Protein AF-A0A960QAD2-F1 (afdb_monomer_lite)

Foldseek 3Di:
DDDDDDDDDPDPPPPPDDDDCVVVLVVVVVQVVVCVPPPDDDDDDDDDPPPCPVVVVVVSVVCLVVDDVRDQDDDADVVDVLCVDPLSVVLRRLQSSCVVPVDADLLCLLVSLLVVCVVCVPDQPDCVVSCSNPPDPSNVVSSVVVRPDDSVVSVVCSVVRND

Secondary structure (DSSP, 8-state):
-------------------S-HHHHHHHHHHHHHHTTT----------TTSSHHHHHHHHHHHHHHSSSPPP-----TTSSGGGSHHHHHHHHHHHHHHHH----HHHHHHHHHHHHHH-TTS---TTTTGGG-S-HHHHHHHHHHHSS-HHHHHTTGGGT--

pLDDT: mean 75.35, std 16.92, range [38.38, 93.81]

Structure (mmCIF, N/CA/C/O backbone):
data_AF-A0A960QAD2-F1
#
_entry.id   AF-A0A960QAD2-F1
#
loop_
_atom_site.group_PDB
_atom_site.id
_atom_site.type_symbol
_atom_site.label_atom_id
_atom_site.label_alt_id
_atom_site.label_comp_id
_atom_site.label_asym_id
_atom_site.label_entity_id
_atom_site.label_seq_id
_atom_site.pdbx_PDB_ins_code
_atom_site.Cartn_x
_atom_site.Cartn_y
_atom_site.Cartn_z
_atom_site.occupancy
_atom_site.B_iso_or_equiv
_atom_site.auth_seq_id
_atom_site.auth_comp_id
_atom_site.auth_asym_id
_atom_site.auth_atom_id
_atom_site.pdbx_PDB_model_num
ATOM 1 N N . MET A 1 1 ? -42.327 42.194 37.721 1.00 40.06 1 MET A N 1
ATOM 2 C CA . MET A 1 1 ? -42.419 41.203 36.623 1.00 40.06 1 MET A CA 1
ATOM 3 C C . MET A 1 1 ? -41.045 41.063 35.967 1.00 40.06 1 MET A C 1
ATOM 5 O O . MET A 1 1 ? -40.676 41.971 35.228 1.00 40.06 1 MET A O 1
ATOM 9 N N . PRO A 1 2 ? -40.237 40.024 36.246 1.00 45.00 2 PRO A N 1
ATOM 10 C CA . PRO A 1 2 ? -38.967 39.842 35.550 1.00 45.00 2 PRO A CA 1
ATOM 11 C C . PRO A 1 2 ? -39.177 39.033 34.258 1.00 45.00 2 PRO A C 1
ATOM 13 O O . PRO A 1 2 ? -39.819 37.987 34.265 1.00 45.00 2 PRO A O 1
ATOM 16 N N . ARG A 1 3 ? -38.644 39.533 33.136 1.00 42.38 3 ARG A N 1
ATOM 17 C CA . ARG A 1 3 ? -38.613 38.832 31.841 1.00 42.38 3 ARG A CA 1
ATOM 18 C C . ARG A 1 3 ? -37.458 37.829 31.832 1.00 42.38 3 ARG A C 1
ATOM 20 O O . ARG A 1 3 ? -36.295 38.228 31.866 1.00 42.38 3 ARG A O 1
ATOM 27 N N . THR A 1 4 ? -37.773 36.544 31.731 1.00 46.56 4 THR A N 1
ATOM 28 C CA . THR A 1 4 ? -36.816 35.459 31.484 1.00 46.56 4 THR A CA 1
ATOM 29 C C . THR A 1 4 ? -36.252 35.579 30.067 1.00 46.56 4 THR A C 1
ATOM 31 O O . THR A 1 4 ? -36.959 35.402 29.076 1.00 46.56 4 THR A O 1
ATOM 34 N N . LYS A 1 5 ? -34.957 35.894 29.952 1.00 46.41 5 LYS A N 1
ATOM 35 C CA . LYS A 1 5 ? -34.212 35.797 28.690 1.00 46.41 5 LYS A CA 1
ATOM 36 C C . LYS A 1 5 ? -33.841 34.329 28.461 1.00 46.41 5 LYS A C 1
ATOM 38 O O . LYS A 1 5 ? -32.840 33.861 28.995 1.00 46.41 5 LYS A O 1
ATOM 43 N N . HIS A 1 6 ? -34.625 33.600 27.669 1.00 45.41 6 HIS A N 1
ATOM 44 C CA . HIS A 1 6 ? -34.173 32.317 27.132 1.00 45.41 6 HIS A CA 1
ATOM 45 C C . HIS A 1 6 ? -33.070 32.569 26.098 1.00 45.41 6 HIS A C 1
ATOM 47 O O . HIS A 1 6 ? -33.281 33.212 25.071 1.00 45.41 6 HIS A O 1
ATOM 53 N N . ARG A 1 7 ? -31.865 32.086 26.406 1.00 45.06 7 ARG A N 1
ATOM 54 C CA . ARG A 1 7 ? -30.686 32.138 25.542 1.00 45.06 7 ARG A CA 1
ATOM 55 C C . ARG A 1 7 ? -30.820 31.032 24.490 1.00 45.06 7 ARG A C 1
ATOM 57 O O . ARG A 1 7 ? -30.485 29.881 24.747 1.00 45.06 7 ARG A O 1
ATOM 64 N N . LEU A 1 8 ? -31.373 31.374 23.329 1.00 53.09 8 LEU A N 1
ATOM 65 C CA . LEU A 1 8 ? -31.398 30.496 22.160 1.00 53.09 8 LEU A CA 1
ATOM 66 C C . LEU A 1 8 ? -29.966 30.272 21.652 1.00 53.09 8 LEU A C 1
ATOM 68 O O . LEU A 1 8 ? -29.253 31.229 21.361 1.00 53.09 8 LEU A O 1
ATOM 72 N N . GLY A 1 9 ? -29.589 29.004 21.480 1.00 50.56 9 GLY A N 1
ATOM 73 C CA . GLY A 1 9 ? -28.652 28.617 20.427 1.00 50.56 9 GLY A CA 1
ATOM 74 C C . GLY A 1 9 ? -27.194 28.407 20.826 1.00 50.56 9 GLY A C 1
ATOM 75 O O . GLY A 1 9 ? -26.309 29.006 20.230 1.00 50.56 9 GLY A O 1
ATOM 76 N N . GLN A 1 10 ? -26.916 27.461 21.723 1.00 51.31 10 GLN A N 1
ATOM 77 C CA . GLN A 1 10 ? -25.787 26.565 21.465 1.00 51.31 10 GLN A CA 1
ATOM 78 C C . GLN A 1 10 ? -26.376 25.263 20.935 1.00 51.31 10 GLN A C 1
ATOM 80 O O . GLN A 1 10 ? -26.952 24.478 21.683 1.00 51.31 10 GLN A O 1
ATOM 85 N N . ARG A 1 11 ? -26.312 25.076 19.610 1.00 45.25 11 ARG A N 1
ATOM 86 C CA . ARG A 1 11 ? -26.546 23.753 19.027 1.00 45.25 11 ARG A CA 1
ATOM 87 C C . ARG A 1 11 ? -25.466 22.840 19.611 1.00 45.25 11 ARG A C 1
ATOM 89 O O . ARG A 1 11 ? -24.302 23.231 19.522 1.00 45.25 11 ARG A O 1
ATOM 96 N N . PRO A 1 12 ? -25.801 21.686 20.211 1.00 48.03 12 PRO A N 1
ATOM 97 C CA . PRO A 1 12 ? -24.777 20.725 20.576 1.00 48.03 12 PRO A CA 1
ATOM 98 C C . PRO A 1 12 ? -23.997 20.397 19.304 1.00 48.03 12 PRO A C 1
ATOM 100 O O . PRO A 1 12 ? -24.563 19.931 18.313 1.00 48.03 12 PRO A O 1
ATOM 103 N N . THR A 1 13 ? -22.711 20.733 19.298 1.00 43.88 13 THR A N 1
ATOM 104 C CA . THR A 1 13 ? -21.799 20.288 18.254 1.00 43.88 13 THR A CA 1
ATOM 105 C C . THR A 1 13 ? -21.753 18.780 18.400 1.00 43.88 13 THR A C 1
ATOM 107 O O . THR A 1 13 ? -21.228 18.283 19.392 1.00 43.88 13 THR A O 1
ATOM 110 N N . ALA A 1 14 ? -22.383 18.051 17.480 1.00 49.78 14 ALA A N 1
ATOM 111 C CA . ALA A 1 14 ? -22.305 16.602 17.477 1.00 49.78 14 ALA A CA 1
ATOM 112 C C . ALA A 1 14 ? -20.829 16.231 17.307 1.00 49.78 14 ALA A C 1
ATOM 114 O O . ALA A 1 14 ? -20.279 16.313 16.206 1.00 49.78 14 ALA A O 1
ATOM 115 N N . THR A 1 15 ? -20.165 15.878 18.406 1.00 54.19 15 THR A N 1
ATOM 116 C CA . THR A 1 15 ? -18.875 15.205 18.349 1.00 54.19 15 THR A CA 1
ATOM 117 C C . THR A 1 15 ? -19.126 13.965 17.509 1.00 54.19 15 THR A C 1
ATOM 119 O O . THR A 1 15 ? -20.033 13.192 17.814 1.00 54.19 15 THR A O 1
ATOM 122 N N . ARG A 1 16 ? -18.423 13.833 16.384 1.00 58.41 16 ARG A N 1
ATOM 123 C CA . ARG A 1 16 ? -18.643 12.761 15.408 1.00 58.41 16 ARG A CA 1
ATOM 124 C C . ARG A 1 16 ? -18.157 11.442 16.016 1.00 58.41 16 ARG A C 1
ATOM 126 O O . ARG A 1 16 ? -17.068 10.978 15.704 1.00 58.41 16 ARG A O 1
ATOM 133 N N . GLN A 1 17 ? -18.927 10.901 16.952 1.00 65.62 17 GLN A N 1
ATOM 134 C CA . GLN A 1 17 ? -18.630 9.663 17.649 1.00 65.62 17 GLN A CA 1
ATOM 135 C C . GLN A 1 17 ? -18.882 8.513 16.675 1.00 65.62 17 GLN A C 1
ATOM 137 O O . GLN A 1 17 ? -19.919 8.457 16.014 1.00 65.62 17 GLN A O 1
ATOM 142 N N . PHE A 1 18 ? -17.893 7.639 16.522 1.00 69.62 18 PHE A N 1
ATOM 143 C CA . PHE A 1 18 ? -18.036 6.428 15.728 1.00 69.62 18 PHE A CA 1
ATOM 144 C C . PHE A 1 18 ? -18.784 5.400 16.585 1.00 69.62 18 PHE A C 1
ATOM 146 O O . PHE A 1 18 ? -18.208 4.880 17.534 1.00 69.62 18 PHE A O 1
ATOM 153 N N . THR A 1 19 ? -20.069 5.182 16.306 1.00 71.19 19 THR A N 1
ATOM 154 C CA . THR A 1 19 ? -20.965 4.304 17.082 1.00 71.19 19 THR A CA 1
ATOM 155 C C . THR A 1 19 ? -21.525 3.174 16.209 1.00 71.19 19 THR A C 1
ATOM 157 O O . THR A 1 19 ? -21.591 3.318 14.984 1.00 71.19 19 THR A O 1
ATOM 160 N N . ASP A 1 20 ? -21.952 2.070 16.832 1.00 72.06 20 ASP A N 1
ATOM 161 C CA . ASP A 1 20 ? -22.687 0.938 16.229 1.00 72.06 20 ASP A CA 1
ATOM 162 C C . ASP A 1 20 ? -21.950 0.207 15.090 1.00 72.06 20 ASP A C 1
ATOM 164 O O . ASP A 1 20 ? -22.530 -0.181 14.065 1.00 72.06 20 ASP A O 1
ATOM 168 N N . ARG A 1 21 ? -20.631 0.043 15.223 1.00 80.50 21 ARG A N 1
ATOM 169 C CA . ARG A 1 21 ? -19.758 -0.562 14.195 1.00 80.50 21 ARG A CA 1
ATOM 170 C C . ARG A 1 21 ? -18.678 -1.484 14.762 1.00 80.50 21 ARG A C 1
ATOM 172 O O . ARG A 1 21 ? -17.772 -1.875 14.028 1.00 80.50 21 ARG A O 1
ATOM 179 N N . GLU A 1 22 ? -18.807 -1.872 16.022 1.00 84.94 22 GLU A N 1
ATOM 180 C CA . GLU A 1 22 ? -17.876 -2.694 16.798 1.00 84.94 22 GLU A CA 1
ATOM 181 C C . GLU A 1 22 ? -17.584 -4.020 16.086 1.00 84.94 22 GLU A C 1
ATOM 183 O O . GLU A 1 22 ? -16.425 -4.343 15.857 1.00 84.94 22 GLU A O 1
ATOM 188 N N . GLN A 1 23 ? -18.615 -4.692 15.563 1.00 89.06 23 GLN A N 1
ATOM 189 C CA . GLN A 1 23 ? -18.467 -5.939 14.797 1.00 89.06 23 GLN A CA 1
ATOM 190 C C . GLN A 1 23 ? -17.511 -5.835 13.590 1.00 89.06 23 GLN A C 1
ATOM 192 O O . GLN A 1 23 ? -16.828 -6.796 13.246 1.00 89.06 23 GLN A O 1
ATOM 197 N N . TYR A 1 24 ? -17.443 -4.676 12.919 1.00 91.69 24 TYR A N 1
ATOM 198 C CA . TYR A 1 24 ? -16.553 -4.488 11.765 1.00 91.69 24 TYR A CA 1
ATOM 199 C C . TYR A 1 24 ? -15.108 -4.251 12.204 1.00 91.69 24 TYR A C 1
ATOM 201 O O . TYR A 1 24 ? -14.178 -4.632 11.494 1.00 91.69 24 TYR A O 1
ATOM 209 N N . LEU A 1 25 ? -14.933 -3.616 13.364 1.00 89.62 25 LEU A N 1
ATOM 210 C CA . LEU A 1 25 ? -13.633 -3.411 13.990 1.00 89.62 25 LEU A CA 1
ATOM 211 C C . LEU A 1 25 ? -13.078 -4.751 14.484 1.00 89.62 25 LEU A C 1
ATOM 213 O O . LEU A 1 25 ? -11.964 -5.110 14.121 1.00 89.62 25 LEU A O 1
ATOM 217 N N . GLU A 1 26 ? -13.895 -5.534 15.188 1.00 90.75 26 GLU A N 1
ATOM 218 C CA . GLU A 1 26 ? -13.548 -6.883 15.649 1.00 90.75 26 GLU A CA 1
ATOM 219 C C . GLU A 1 26 ? -13.195 -7.811 14.481 1.00 90.75 26 GLU A C 1
ATOM 221 O O . GLU A 1 26 ? -12.180 -8.504 14.518 1.00 90.75 26 GLU A O 1
ATOM 226 N N . ALA A 1 27 ? -13.982 -7.788 13.397 1.00 92.44 27 ALA A N 1
ATOM 227 C CA . ALA A 1 27 ? -13.684 -8.571 12.199 1.00 92.44 27 ALA A CA 1
ATOM 228 C C . ALA A 1 27 ? -12.332 -8.188 11.574 1.00 92.44 27 ALA A C 1
ATOM 230 O O . ALA A 1 27 ? -11.592 -9.059 11.112 1.00 92.44 27 ALA A O 1
ATOM 231 N N . PHE A 1 28 ? -11.997 -6.894 11.566 1.00 92.06 28 PHE A N 1
ATOM 232 C CA . PHE A 1 28 ? -10.708 -6.413 11.081 1.00 92.06 28 PHE A CA 1
ATOM 233 C C . PHE A 1 28 ? -9.553 -6.862 11.983 1.00 92.06 28 PHE A C 1
ATOM 235 O O . PHE A 1 28 ? -8.569 -7.404 11.482 1.00 92.06 28 PHE A O 1
ATOM 242 N N . GLU A 1 29 ? -9.679 -6.684 13.297 1.00 88.50 29 GLU A N 1
ATOM 243 C CA . GLU A 1 29 ? -8.660 -7.074 14.278 1.00 88.50 29 GLU A CA 1
ATOM 244 C C . GLU A 1 29 ? -8.406 -8.585 14.248 1.00 88.50 29 GLU A C 1
ATOM 246 O O . GLU A 1 29 ? -7.257 -9.024 14.178 1.00 88.50 29 GLU A O 1
ATOM 251 N N . HIS A 1 30 ? -9.470 -9.387 14.189 1.00 89.19 30 HIS A N 1
ATOM 252 C CA . HIS A 1 30 ? -9.365 -10.836 14.062 1.00 89.19 30 HIS A CA 1
ATOM 253 C C . HIS A 1 30 ? -8.673 -11.248 12.756 1.00 89.19 30 HIS A C 1
ATOM 255 O O . HIS A 1 30 ? -7.795 -12.113 12.760 1.00 89.19 30 HIS A O 1
ATOM 261 N N . ALA A 1 31 ? -9.027 -10.618 11.631 1.00 88.81 31 ALA A N 1
ATOM 262 C CA . ALA A 1 31 ? -8.392 -10.897 10.347 1.00 88.81 31 ALA A CA 1
ATOM 263 C C . ALA A 1 31 ? -6.903 -10.520 10.342 1.00 88.81 31 ALA A C 1
ATOM 265 O O . ALA A 1 31 ? -6.095 -11.283 9.811 1.00 88.81 31 ALA A O 1
ATOM 266 N N . ALA A 1 32 ? -6.543 -9.383 10.945 1.00 84.81 32 ALA A N 1
ATOM 267 C CA . ALA A 1 32 ? -5.164 -8.925 11.058 1.00 84.81 32 ALA A CA 1
ATOM 268 C C . ALA A 1 32 ? -4.326 -9.860 11.943 1.00 84.81 32 ALA A C 1
ATOM 270 O O . ALA A 1 32 ? -3.243 -10.275 11.534 1.00 84.81 32 ALA A O 1
ATOM 271 N N . ALA A 1 33 ? -4.849 -10.260 13.106 1.00 82.88 33 ALA A N 1
ATOM 272 C CA . ALA A 1 33 ? -4.175 -11.195 14.003 1.00 82.88 33 ALA A CA 1
ATOM 273 C C . ALA A 1 33 ? -3.976 -12.573 13.350 1.00 82.88 33 ALA A C 1
ATOM 275 O O . ALA A 1 33 ? -2.889 -13.138 13.411 1.00 82.88 33 ALA A O 1
ATOM 276 N N . ALA A 1 34 ? -5.000 -13.091 12.665 1.00 81.12 34 ALA A N 1
ATOM 277 C CA . ALA A 1 34 ? -4.936 -14.389 11.997 1.00 81.12 34 ALA A CA 1
ATOM 278 C C . ALA A 1 34 ? -4.049 -14.403 10.737 1.00 81.12 34 ALA A C 1
ATOM 280 O O . ALA A 1 34 ? -3.678 -15.478 10.272 1.00 81.12 34 ALA A O 1
ATOM 281 N N . ALA A 1 35 ? -3.734 -13.244 10.148 1.00 75.75 35 ALA A N 1
ATOM 282 C CA . ALA A 1 35 ? -2.835 -13.154 8.9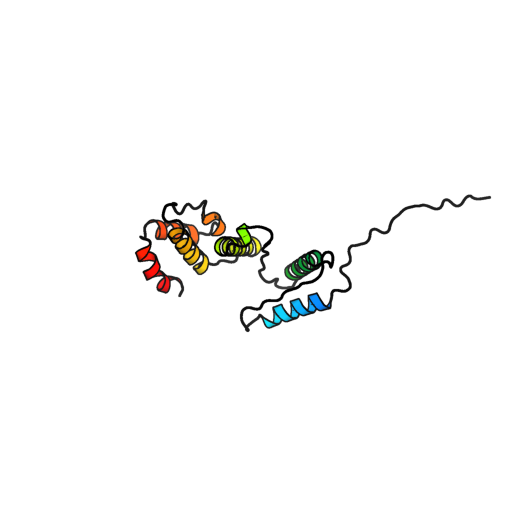96 1.00 75.75 35 ALA A CA 1
ATOM 283 C C . ALA A 1 35 ? -1.356 -13.343 9.382 1.00 75.75 35 ALA A C 1
ATOM 285 O O . ALA A 1 35 ? -0.545 -13.724 8.535 1.00 75.75 35 ALA A O 1
ATOM 286 N N . LEU A 1 36 ? -0.999 -13.130 10.653 1.00 71.44 36 LEU A N 1
ATOM 287 C CA . LEU A 1 36 ? 0.349 -13.377 11.161 1.00 71.44 36 LEU A CA 1
ATOM 288 C C . LEU A 1 36 ? 0.650 -14.885 11.109 1.00 71.44 36 LEU A C 1
ATOM 290 O O . LEU A 1 36 ? 0.180 -15.658 11.937 1.00 71.44 36 LEU A O 1
ATOM 294 N N . GLY A 1 37 ? 1.423 -15.310 10.107 1.00 69.31 37 GLY A N 1
ATOM 295 C CA . GLY A 1 37 ? 1.897 -16.693 9.956 1.00 69.31 37 GLY A CA 1
ATOM 296 C C . GLY A 1 37 ? 1.047 -17.613 9.069 1.00 69.31 37 GLY A C 1
ATOM 297 O O . GLY A 1 37 ? 1.473 -18.734 8.809 1.00 69.31 37 GLY A O 1
ATOM 298 N N . ALA A 1 38 ? -0.104 -17.160 8.555 1.00 77.62 38 ALA A N 1
ATOM 299 C CA . ALA A 1 38 ? -1.007 -17.979 7.725 1.00 77.62 38 ALA A CA 1
ATOM 300 C C . ALA A 1 38 ? -1.070 -17.561 6.239 1.00 77.62 38 ALA A C 1
ATOM 302 O O . ALA A 1 38 ? -1.848 -18.124 5.469 1.00 77.62 38 ALA A O 1
ATOM 303 N N . GLY A 1 39 ? -0.261 -16.578 5.832 1.00 79.88 39 GLY A N 1
ATOM 304 C CA . GLY A 1 39 ? -0.229 -16.052 4.465 1.00 79.88 39 GLY A CA 1
ATOM 305 C C . GLY A 1 39 ? -1.259 -14.942 4.190 1.00 79.88 39 GLY A C 1
ATOM 306 O O . GLY A 1 39 ? -1.924 -14.456 5.110 1.00 79.88 39 GLY A O 1
ATOM 307 N N . PRO A 1 40 ? -1.375 -14.489 2.926 1.00 84.44 40 PRO A N 1
ATOM 308 C CA . PRO A 1 40 ? -2.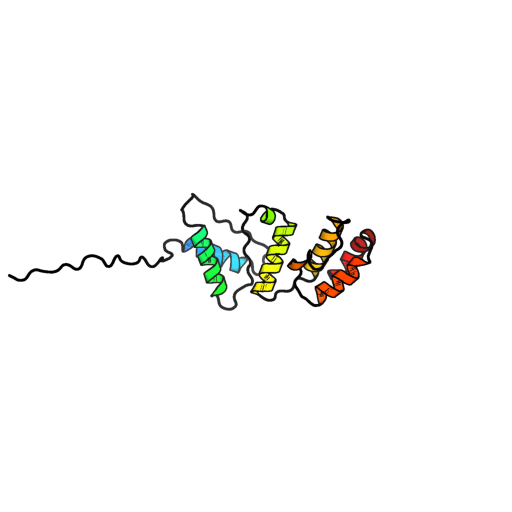223 -13.356 2.559 1.00 84.44 40 PRO A CA 1
ATOM 309 C C . PRO A 1 40 ? -3.712 -13.615 2.820 1.00 84.44 40 PRO A C 1
ATOM 311 O O . PRO A 1 40 ? -4.237 -14.683 2.509 1.00 84.44 40 PRO A O 1
ATOM 314 N N . ARG A 1 41 ? -4.418 -12.602 3.333 1.00 87.19 41 ARG A N 1
ATOM 315 C CA . ARG A 1 41 ? -5.865 -12.642 3.587 1.00 87.19 41 ARG A CA 1
ATOM 316 C C . ARG A 1 41 ? -6.566 -11.431 2.988 1.00 87.19 41 ARG A C 1
ATOM 318 O O . ARG A 1 41 ? -6.009 -10.338 2.949 1.00 87.19 41 ARG A O 1
ATOM 325 N N . VAL A 1 42 ? -7.811 -11.629 2.561 1.00 90.06 42 VAL A N 1
ATOM 326 C CA . VAL A 1 42 ? -8.662 -10.573 2.002 1.00 90.06 42 VAL A CA 1
ATOM 327 C C . VAL A 1 42 ? -9.904 -10.417 2.872 1.00 90.06 42 VAL A C 1
ATOM 329 O O . VAL A 1 42 ? -10.651 -11.372 3.066 1.00 90.06 42 VAL A O 1
ATOM 332 N N . LEU A 1 43 ? -10.130 -9.200 3.370 1.00 92.25 43 LEU A N 1
ATOM 333 C CA . LEU A 1 43 ? -11.347 -8.802 4.076 1.00 92.25 43 LEU A CA 1
ATOM 334 C C . LEU A 1 43 ? -12.051 -7.704 3.275 1.00 92.25 43 LEU A C 1
ATOM 336 O O . LEU A 1 43 ? -11.447 -6.678 2.960 1.00 92.25 43 LEU A O 1
ATOM 340 N N . ALA A 1 44 ? -13.328 -7.913 2.953 1.00 93.19 44 ALA A N 1
ATOM 341 C CA . ALA A 1 44 ? -14.116 -6.994 2.138 1.00 93.19 44 ALA A CA 1
ATOM 342 C C . ALA A 1 44 ? -15.333 -6.463 2.908 1.00 93.19 44 ALA A C 1
ATOM 344 O O . ALA A 1 44 ? -16.200 -7.229 3.323 1.00 93.19 44 ALA A O 1
ATOM 345 N N . PHE A 1 45 ? -15.434 -5.137 3.033 1.00 92.44 45 PHE A N 1
ATOM 346 C CA . PHE A 1 45 ? -16.617 -4.459 3.569 1.00 92.44 45 PHE A CA 1
ATOM 347 C C . PHE A 1 45 ? -17.472 -3.895 2.426 1.00 92.44 45 PHE A C 1
ATOM 349 O O . PHE A 1 45 ? -17.032 -3.012 1.687 1.00 92.44 45 PHE A O 1
ATOM 356 N N . TYR A 1 46 ? -18.715 -4.364 2.302 1.00 92.00 46 TYR A N 1
ATOM 357 C CA . TYR A 1 46 ? -19.672 -3.932 1.277 1.00 92.00 46 TYR A CA 1
ATOM 358 C C . TYR A 1 46 ? -21.005 -3.493 1.899 1.00 92.00 46 TYR A C 1
ATOM 360 O O . TYR A 1 46 ? -21.258 -3.694 3.082 1.00 92.00 46 TYR A O 1
ATOM 368 N N . GLY A 1 47 ? -21.847 -2.817 1.116 1.00 89.50 47 GLY A N 1
ATOM 369 C CA . GLY A 1 47 ? -23.158 -2.348 1.568 1.00 89.50 47 GLY A CA 1
ATOM 370 C C . GLY A 1 47 ? -23.650 -1.136 0.788 1.00 89.50 47 GLY A C 1
ATOM 371 O O . GLY A 1 47 ? -22.939 -0.610 -0.074 1.00 89.50 47 GLY A O 1
ATOM 372 N N . VAL A 1 48 ? -24.844 -0.657 1.124 1.00 91.75 48 VAL A N 1
ATOM 373 C CA . VAL A 1 48 ? -25.504 0.468 0.444 1.00 91.75 48 VAL A CA 1
ATOM 374 C C . VAL A 1 48 ? -24.722 1.789 0.548 1.00 91.75 48 VAL A C 1
ATOM 376 O O . VAL A 1 48 ? -23.826 1.961 1.386 1.00 91.75 48 VAL A O 1
ATOM 379 N N . GLY A 1 49 ? -25.015 2.730 -0.353 1.00 90.56 49 GLY A N 1
ATOM 380 C CA . GLY A 1 49 ? -24.471 4.091 -0.306 1.00 90.56 49 GLY A CA 1
ATOM 381 C C . GLY A 1 49 ? -24.843 4.797 1.002 1.00 90.56 49 GLY A C 1
ATOM 382 O O . GLY A 1 49 ? -25.889 4.530 1.579 1.00 90.56 49 GLY A O 1
ATOM 383 N N . GLY A 1 50 ? -23.963 5.658 1.516 1.00 86.62 50 GLY A N 1
ATOM 384 C CA . GLY A 1 50 ? -24.226 6.407 2.754 1.00 86.62 50 GLY A CA 1
ATOM 385 C C . GLY A 1 50 ? -24.087 5.617 4.064 1.00 86.62 50 GLY A C 1
ATOM 386 O O . GLY A 1 50 ? -24.050 6.233 5.120 1.00 86.62 50 GLY A O 1
ATOM 387 N N . ILE A 1 51 ? -23.886 4.291 4.029 1.00 87.50 51 ILE A N 1
ATOM 388 C CA . ILE A 1 51 ? -23.772 3.447 5.241 1.00 87.50 51 ILE A CA 1
ATOM 389 C C . ILE A 1 51 ? -22.508 3.704 6.091 1.00 87.50 51 ILE A C 1
ATOM 391 O O . ILE A 1 51 ? -22.324 3.094 7.138 1.00 87.50 51 ILE A O 1
ATOM 395 N N . GLY A 1 52 ? -21.608 4.585 5.6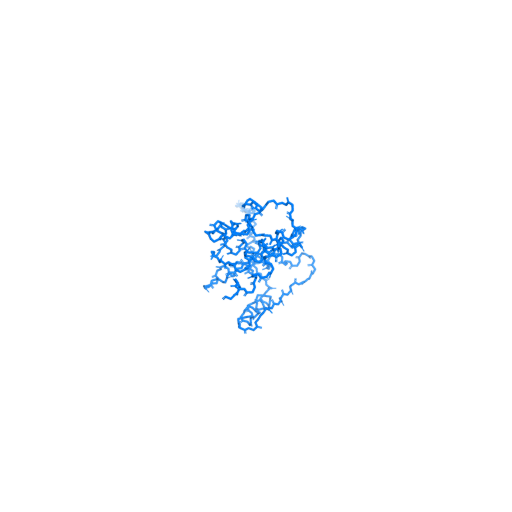38 1.00 89.31 52 GLY A N 1
ATOM 396 C CA . GLY A 1 52 ? -20.420 4.982 6.400 1.00 89.31 52 GLY A CA 1
ATOM 397 C C . GLY A 1 52 ? -19.138 4.189 6.121 1.00 89.31 52 GLY A C 1
ATOM 398 O O . GLY A 1 52 ? -18.201 4.299 6.902 1.00 89.31 52 GLY A O 1
ATOM 399 N N . LYS A 1 53 ? -19.030 3.448 5.005 1.00 91.94 53 LYS A N 1
ATOM 400 C CA . LYS A 1 53 ? -17.810 2.684 4.638 1.00 91.94 53 LYS A CA 1
ATOM 401 C C . LYS A 1 53 ? -16.527 3.529 4.645 1.00 91.94 53 LYS A C 1
ATOM 403 O O . LYS A 1 53 ? -15.503 3.089 5.150 1.00 91.94 53 LYS A O 1
ATOM 408 N N . THR A 1 54 ? -16.589 4.762 4.136 1.00 90.56 54 THR A N 1
ATOM 409 C CA . THR A 1 54 ? -15.446 5.692 4.166 1.00 90.56 54 THR A CA 1
ATOM 410 C C . THR A 1 54 ? -15.077 6.093 5.593 1.00 90.56 54 THR A C 1
ATOM 412 O O . THR A 1 54 ? -13.897 6.165 5.922 1.00 90.56 54 THR A O 1
ATOM 415 N N . SER A 1 55 ? -16.073 6.318 6.457 1.00 91.19 55 SER A N 1
ATOM 416 C CA . SER A 1 55 ? -15.832 6.596 7.877 1.00 91.19 55 SER A CA 1
ATOM 417 C C . SER A 1 55 ? -15.188 5.393 8.571 1.00 91.19 55 SER A C 1
ATOM 419 O O . SER A 1 55 ? -14.226 5.584 9.303 1.00 91.19 55 SER A O 1
ATOM 421 N N . LEU A 1 56 ? -15.658 4.170 8.288 1.00 92.62 56 LEU A N 1
ATOM 422 C CA . LEU A 1 56 ? -15.061 2.932 8.800 1.00 92.62 56 LEU A CA 1
ATOM 423 C C . LEU A 1 56 ? -13.601 2.784 8.350 1.00 92.62 56 LEU A C 1
ATOM 425 O O . LEU A 1 56 ? -12.737 2.557 9.185 1.00 92.62 56 LEU A O 1
ATOM 429 N N . LEU A 1 57 ? -13.295 2.975 7.062 1.00 92.88 57 LEU A N 1
ATOM 430 C CA . LEU A 1 57 ? -11.919 2.897 6.555 1.00 92.88 57 LEU A CA 1
ATOM 431 C C . LEU A 1 57 ? -10.981 3.889 7.260 1.00 92.88 57 LEU A C 1
ATOM 433 O O . LEU A 1 57 ? -9.849 3.542 7.595 1.00 92.88 57 LEU A O 1
ATOM 437 N N . ASN A 1 58 ? -11.442 5.121 7.479 1.00 92.06 58 ASN A N 1
ATOM 438 C CA . ASN A 1 58 ? -10.653 6.135 8.174 1.00 92.06 58 ASN A CA 1
ATOM 439 C C . ASN A 1 58 ? -10.420 5.764 9.643 1.00 92.06 58 ASN A C 1
ATOM 441 O O . ASN A 1 58 ? -9.309 5.939 10.137 1.00 92.06 58 ASN A O 1
ATOM 445 N N . GLU A 1 59 ? -11.432 5.216 10.314 1.00 92.38 59 GLU A N 1
ATOM 446 C CA . GLU A 1 59 ? -11.319 4.750 11.697 1.00 92.38 59 GLU A CA 1
ATOM 447 C C . GLU A 1 59 ? -10.352 3.564 11.824 1.00 92.38 59 GLU A C 1
ATOM 449 O O . GLU A 1 59 ? -9.479 3.577 12.688 1.00 92.38 59 GLU A O 1
ATOM 454 N N . LEU A 1 60 ? -10.425 2.584 10.916 1.00 92.62 60 LEU A N 1
ATOM 455 C CA . LEU A 1 60 ? -9.485 1.458 10.872 1.00 92.62 60 LEU A CA 1
ATOM 456 C C . LEU A 1 60 ? -8.039 1.935 10.689 1.00 92.62 60 LEU A C 1
ATOM 458 O O . LEU A 1 60 ? -7.148 1.519 11.4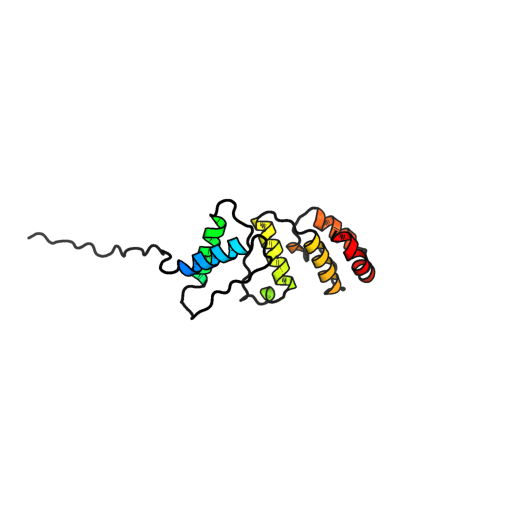24 1.00 92.62 60 LEU A O 1
ATOM 462 N N . ARG A 1 61 ? -7.801 2.865 9.754 1.00 91.75 61 ARG A N 1
ATOM 463 C CA . ARG A 1 61 ? -6.471 3.467 9.545 1.00 91.75 61 ARG A CA 1
ATOM 464 C C . ARG A 1 61 ? -5.976 4.220 10.773 1.00 91.75 61 ARG A C 1
ATOM 466 O O . ARG A 1 61 ? -4.796 4.141 11.094 1.00 91.75 61 ARG A O 1
ATOM 473 N N . ARG A 1 62 ? -6.860 4.958 11.446 1.00 91.69 62 ARG A N 1
ATOM 474 C CA . ARG A 1 62 ? -6.528 5.684 12.673 1.00 91.69 62 ARG A CA 1
ATOM 475 C C . ARG A 1 62 ? -6.075 4.711 13.764 1.00 91.69 62 ARG A C 1
ATOM 477 O O . ARG A 1 62 ? -4.986 4.877 14.298 1.00 91.69 62 ARG A O 1
ATOM 484 N N . ARG A 1 63 ? -6.845 3.646 14.007 1.00 90.06 63 ARG A N 1
ATOM 485 C CA . ARG A 1 63 ? -6.509 2.606 14.994 1.00 90.06 63 ARG A CA 1
ATOM 486 C C . ARG A 1 63 ? -5.210 1.873 14.673 1.00 90.06 63 ARG A C 1
ATOM 488 O O . ARG A 1 63 ? -4.410 1.667 15.573 1.00 90.06 63 ARG A O 1
ATOM 495 N N . LEU A 1 64 ? -4.962 1.549 13.401 1.00 89.88 64 LEU A N 1
ATOM 496 C CA . LEU A 1 64 ? -3.690 0.957 12.966 1.00 89.88 64 LEU A CA 1
ATOM 497 C C . LEU A 1 64 ? -2.485 1.858 13.249 1.00 89.88 64 LEU A C 1
ATOM 499 O O . LEU A 1 64 ? -1.411 1.356 13.547 1.00 89.88 64 LEU A O 1
ATOM 503 N N . LYS A 1 65 ? -2.632 3.181 13.121 1.00 90.00 65 LYS A N 1
ATOM 504 C CA . LYS A 1 65 ? -1.551 4.132 13.427 1.00 90.00 65 LYS A CA 1
ATOM 505 C C . LYS A 1 65 ? -1.325 4.295 14.926 1.00 90.00 65 LYS A C 1
ATOM 507 O O . LYS A 1 65 ? -0.196 4.520 15.342 1.00 90.00 65 LYS A O 1
ATOM 512 N N . GLU A 1 66 ? -2.392 4.213 15.712 1.00 90.38 66 GLU A N 1
ATOM 513 C CA . GLU A 1 66 ? -2.359 4.390 17.166 1.00 90.38 66 GLU A CA 1
ATOM 514 C C . GLU A 1 66 ? -2.031 3.096 17.931 1.00 90.38 66 GLU A C 1
ATOM 516 O O . GLU A 1 66 ? -1.758 3.152 19.129 1.00 90.38 66 GLU A O 1
ATOM 521 N N . SER A 1 67 ? -2.045 1.931 17.274 1.00 87.88 67 SER A N 1
ATOM 522 C CA . SER A 1 67 ? -1.734 0.656 17.923 1.00 87.88 67 SER A CA 1
ATOM 523 C C . SER A 1 67 ? -0.261 0.579 18.355 1.00 87.88 67 SER A C 1
ATOM 525 O O . SER A 1 67 ? 0.606 1.019 17.595 1.00 87.88 67 SER A O 1
ATOM 527 N N . PRO A 1 68 ? 0.058 -0.027 19.515 1.00 86.12 68 PRO A N 1
ATOM 528 C CA . PRO A 1 68 ? 1.439 -0.285 19.918 1.00 86.12 68 PRO A CA 1
ATOM 529 C C . PRO A 1 68 ? 2.173 -1.131 18.871 1.00 86.12 68 PRO A C 1
ATOM 531 O O . PRO A 1 68 ? 1.710 -2.214 18.525 1.00 86.12 68 PRO A O 1
ATOM 534 N N . GLY A 1 69 ? 3.309 -0.640 18.366 1.00 85.62 69 GLY A N 1
ATOM 535 C CA . GLY A 1 69 ? 4.017 -1.283 17.252 1.00 85.62 69 GLY A CA 1
ATOM 536 C C . GLY A 1 69 ? 3.175 -1.298 15.968 1.00 85.62 69 GLY A C 1
ATOM 537 O O . GLY A 1 69 ? 2.841 -2.379 15.483 1.00 85.62 69 GLY A O 1
ATOM 538 N N . PRO A 1 70 ? 2.792 -0.121 15.434 1.00 86.44 70 PRO A N 1
ATOM 539 C CA . PRO A 1 70 ? 1.838 -0.032 14.339 1.00 86.44 70 PRO A CA 1
ATOM 540 C C . PRO A 1 70 ? 2.386 -0.736 13.092 1.00 86.44 70 PRO A C 1
ATOM 542 O O . PRO A 1 70 ? 3.491 -0.408 12.645 1.00 86.44 70 PRO A O 1
ATOM 545 N N . PRO A 1 71 ? 1.642 -1.687 12.501 1.00 88.19 71 PRO A N 1
ATOM 546 C CA . PRO A 1 71 ? 2.108 -2.369 11.308 1.00 88.19 71 PRO A CA 1
ATOM 547 C C . PRO A 1 71 ? 2.181 -1.389 10.134 1.00 88.19 71 PRO A C 1
ATOM 549 O O . PRO A 1 71 ? 1.351 -0.476 9.992 1.00 88.19 71 PRO A O 1
ATOM 552 N N . ALA A 1 72 ? 3.160 -1.616 9.258 1.00 90.81 72 ALA A N 1
ATOM 553 C CA . ALA A 1 72 ? 3.262 -0.889 8.004 1.00 90.81 72 ALA A CA 1
ATOM 554 C C . ALA A 1 72 ? 1.989 -1.113 7.177 1.00 90.81 72 ALA A C 1
ATOM 556 O O . ALA A 1 72 ? 1.564 -2.248 6.953 1.00 90.81 72 ALA A O 1
ATOM 557 N N . HIS A 1 73 ? 1.357 -0.027 6.735 1.00 92.62 73 HIS A N 1
ATOM 558 C CA . HIS A 1 73 ? 0.151 -0.099 5.920 1.00 92.62 73 HIS A CA 1
ATOM 559 C C . HIS A 1 73 ? 0.131 0.990 4.854 1.00 92.62 73 HIS A C 1
ATOM 561 O O . HIS A 1 73 ? 0.598 2.107 5.058 1.00 92.62 73 HIS A O 1
ATOM 567 N N . ALA A 1 74 ? -0.487 0.674 3.722 1.00 93.81 74 ALA A N 1
ATOM 568 C CA . ALA A 1 74 ? -0.702 1.612 2.634 1.00 93.81 74 ALA A CA 1
ATOM 569 C C . ALA A 1 74 ? -2.153 1.557 2.157 1.00 93.81 74 ALA A C 1
ATOM 571 O O . ALA A 1 74 ? -2.869 0.571 2.335 1.00 93.81 74 ALA A O 1
ATOM 572 N N . GLY A 1 75 ? -2.605 2.664 1.576 1.00 92.94 75 GLY A N 1
ATOM 573 C CA . GLY A 1 75 ? -3.937 2.795 1.011 1.00 92.94 75 GLY A CA 1
ATOM 574 C C . GLY A 1 75 ? -3.871 2.992 -0.492 1.00 92.94 75 GLY A C 1
ATOM 575 O O . GLY A 1 75 ? -3.074 3.792 -0.970 1.00 92.94 75 GLY A O 1
ATOM 576 N N . LEU A 1 76 ? -4.765 2.326 -1.216 1.00 93.62 76 LEU A N 1
ATOM 577 C CA . LEU A 1 76 ? -4.939 2.507 -2.651 1.00 93.62 76 LEU A CA 1
ATOM 578 C C . LEU A 1 76 ? -6.392 2.894 -2.942 1.00 93.62 76 LEU A C 1
ATOM 580 O O . LEU A 1 76 ? -7.317 2.272 -2.420 1.00 93.62 76 LEU A O 1
ATOM 584 N N . ASP A 1 77 ? -6.599 3.937 -3.744 1.00 93.25 77 ASP A N 1
ATOM 585 C CA . ASP A 1 77 ? -7.936 4.394 -4.126 1.00 93.25 77 ASP A CA 1
ATOM 586 C C . ASP A 1 77 ? -8.265 3.947 -5.547 1.00 93.25 77 ASP A C 1
ATOM 588 O O . ASP A 1 77 ? -7.833 4.562 -6.517 1.00 93.25 77 ASP A O 1
ATOM 592 N N . LEU A 1 78 ? -9.064 2.893 -5.676 1.00 93.25 78 LEU A N 1
ATOM 593 C CA . LEU A 1 78 ? -9.423 2.313 -6.973 1.00 93.25 78 LEU A CA 1
ATOM 594 C C . LEU A 1 78 ? -10.395 3.180 -7.797 1.00 93.25 78 LEU A C 1
ATOM 596 O O . LEU A 1 78 ? -10.784 2.795 -8.903 1.00 93.25 78 LEU A O 1
ATOM 600 N N . ARG A 1 79 ? -10.830 4.342 -7.293 1.00 91.81 79 ARG A N 1
ATOM 601 C CA . ARG A 1 79 ? -11.562 5.328 -8.109 1.00 91.81 79 ARG A CA 1
ATOM 602 C C . ARG A 1 79 ? -10.653 5.968 -9.154 1.00 91.81 79 ARG A C 1
ATOM 604 O O . ARG A 1 79 ? -11.133 6.279 -10.239 1.00 91.81 79 ARG A O 1
ATOM 611 N N . ASP A 1 80 ? -9.370 6.099 -8.832 1.00 90.75 80 ASP A N 1
ATOM 612 C CA . ASP A 1 80 ? -8.317 6.498 -9.759 1.00 90.75 80 ASP A CA 1
ATOM 613 C C . ASP A 1 80 ? -8.055 5.365 -10.766 1.00 90.75 80 ASP A C 1
ATOM 615 O O . ASP A 1 80 ? -7.880 4.207 -10.377 1.00 90.75 80 ASP A O 1
ATOM 619 N N . GLY A 1 81 ? -8.072 5.692 -12.060 1.00 90.44 81 GLY A N 1
ATOM 620 C CA . GLY A 1 81 ? -7.872 4.724 -13.140 1.00 90.44 81 GLY A CA 1
ATOM 621 C C . GLY A 1 81 ? -6.482 4.092 -13.108 1.00 90.44 81 GLY A C 1
ATOM 622 O O . GLY A 1 81 ? -6.367 2.882 -13.294 1.00 90.44 81 GLY A O 1
ATOM 623 N N . GLU A 1 82 ? -5.457 4.869 -12.755 1.00 86.19 82 GLU A N 1
ATOM 624 C CA . GLU A 1 82 ? -4.076 4.386 -12.667 1.00 86.19 82 GLU A CA 1
ATOM 625 C C . GLU A 1 82 ? -3.923 3.325 -11.575 1.00 86.19 82 GLU A C 1
ATOM 627 O O . GLU A 1 82 ? -3.211 2.342 -11.741 1.00 86.19 82 GLU A O 1
ATOM 632 N N . ASN A 1 83 ? -4.680 3.444 -10.482 1.00 89.06 83 ASN A N 1
ATOM 633 C CA . ASN A 1 83 ? -4.668 2.458 -9.397 1.00 89.06 83 ASN A CA 1
ATOM 634 C C . ASN A 1 83 ? -5.290 1.114 -9.764 1.00 89.06 83 ASN A C 1
ATOM 636 O O . ASN A 1 83 ? -5.213 0.175 -8.973 1.00 89.06 83 ASN A O 1
ATOM 640 N N . ARG A 1 84 ? -5.928 1.008 -10.930 1.00 92.44 84 ARG A N 1
ATOM 641 C CA . ARG A 1 84 ? -6.448 -0.262 -11.443 1.00 92.44 84 ARG A CA 1
ATOM 642 C C . ARG A 1 84 ? -5.415 -1.004 -12.282 1.00 92.44 84 ARG A C 1
ATOM 644 O O . ARG A 1 84 ? -5.591 -2.194 -12.522 1.00 92.44 84 ARG A O 1
ATOM 651 N N . LEU A 1 85 ? -4.350 -0.326 -12.712 1.00 89.75 85 LEU A N 1
ATOM 652 C CA . LEU A 1 85 ? -3.241 -0.942 -13.426 1.00 89.75 85 LEU A CA 1
ATOM 653 C C . LEU A 1 85 ? -2.301 -1.600 -12.405 1.00 89.75 85 LEU A C 1
ATOM 655 O O . LEU A 1 85 ? -1.790 -0.901 -11.529 1.00 89.75 85 LEU A O 1
ATOM 659 N N . PRO A 1 86 ? -2.034 -2.919 -12.492 1.00 90.69 86 PRO A N 1
ATOM 660 C CA . PRO A 1 86 ? -1.252 -3.624 -11.475 1.00 90.69 86 PRO A CA 1
ATOM 661 C C . PRO A 1 86 ? 0.130 -3.016 -11.219 1.00 90.69 86 PRO A C 1
ATOM 663 O O . PRO A 1 86 ? 0.526 -2.869 -10.066 1.00 90.69 86 PRO A O 1
ATOM 666 N N . ALA A 1 87 ? 0.843 -2.613 -12.275 1.00 87.38 87 ALA A N 1
ATOM 667 C CA . ALA A 1 87 ? 2.164 -2.004 -12.149 1.00 87.38 87 ALA A CA 1
ATOM 668 C C . ALA A 1 87 ? 2.106 -0.672 -11.384 1.00 87.38 87 ALA A C 1
ATOM 670 O O . ALA A 1 87 ? 2.798 -0.500 -10.382 1.00 87.38 87 ALA A O 1
ATOM 671 N N . SER A 1 88 ? 1.223 0.237 -11.799 1.00 86.50 88 SER A N 1
ATOM 672 C CA . SER A 1 88 ? 1.025 1.530 -11.137 1.00 86.50 88 SER A CA 1
ATOM 673 C C . SER A 1 88 ? 0.555 1.361 -9.685 1.00 86.50 88 SER A C 1
ATOM 675 O O . SER A 1 88 ? 1.063 2.025 -8.782 1.00 86.50 88 SER A O 1
ATOM 677 N N . ALA A 1 89 ? -0.369 0.429 -9.432 1.00 91.25 89 ALA A N 1
ATOM 678 C CA . ALA A 1 89 ? -0.865 0.108 -8.096 1.00 91.25 89 ALA A CA 1
ATOM 679 C C . ALA A 1 89 ? 0.251 -0.378 -7.158 1.00 91.25 89 ALA A C 1
ATOM 681 O O . ALA A 1 89 ? 0.399 0.141 -6.051 1.00 91.25 89 ALA A O 1
ATOM 682 N N . LEU A 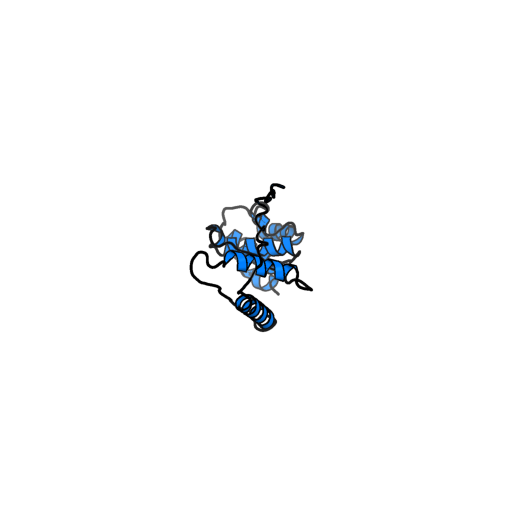1 90 ? 1.054 -1.348 -7.605 1.00 91.88 90 LEU A N 1
ATOM 683 C CA . LEU A 1 90 ? 2.161 -1.905 -6.828 1.00 91.88 90 LEU A CA 1
ATOM 684 C C . LEU A 1 90 ? 3.252 -0.862 -6.564 1.00 91.88 90 LEU A C 1
ATOM 686 O O . LEU A 1 90 ? 3.705 -0.740 -5.428 1.00 91.88 90 LEU A O 1
ATOM 690 N N . ALA A 1 91 ? 3.624 -0.069 -7.573 1.00 87.31 91 ALA A N 1
ATOM 691 C CA . ALA A 1 91 ? 4.590 1.019 -7.420 1.00 87.31 91 ALA A CA 1
ATOM 692 C C . ALA A 1 91 ? 4.132 2.050 -6.375 1.00 87.31 91 ALA A C 1
ATOM 694 O O . ALA A 1 91 ? 4.914 2.466 -5.519 1.00 87.31 91 ALA A O 1
ATOM 695 N N . ARG A 1 92 ? 2.843 2.419 -6.385 1.00 89.69 92 ARG A N 1
ATOM 696 C CA . ARG A 1 92 ? 2.265 3.334 -5.388 1.00 89.69 92 ARG A CA 1
ATOM 697 C C . ARG A 1 92 ? 2.228 2.739 -3.988 1.00 89.69 92 ARG A C 1
ATOM 699 O O . ARG A 1 92 ? 2.528 3.450 -3.033 1.00 89.69 92 ARG A O 1
ATOM 706 N N . LEU A 1 93 ? 1.866 1.463 -3.852 1.00 92.94 93 LEU A N 1
ATOM 707 C CA . LEU A 1 93 ? 1.883 0.775 -2.559 1.00 92.94 93 LEU A CA 1
ATOM 708 C C . LEU A 1 93 ? 3.303 0.714 -1.992 1.00 92.94 93 LEU A C 1
ATOM 710 O O . LEU A 1 93 ? 3.500 1.073 -0.834 1.00 92.94 93 LEU A O 1
ATOM 714 N N . ARG A 1 94 ? 4.289 0.339 -2.815 1.00 91.75 94 ARG A N 1
ATOM 715 C CA . ARG A 1 94 ? 5.707 0.334 -2.439 1.00 91.75 94 ARG A CA 1
ATOM 716 C C . ARG A 1 94 ? 6.161 1.712 -1.965 1.00 91.75 94 ARG A C 1
ATOM 718 O O . ARG A 1 94 ? 6.719 1.813 -0.877 1.00 91.75 94 ARG A O 1
ATOM 725 N N . GLY A 1 95 ? 5.902 2.764 -2.748 1.00 86.94 95 GLY A N 1
ATOM 726 C CA . GLY A 1 95 ? 6.261 4.140 -2.388 1.00 86.94 95 GLY A CA 1
ATOM 727 C C . GLY A 1 95 ? 5.621 4.585 -1.072 1.00 86.94 95 GLY A C 1
ATOM 728 O O . GLY A 1 95 ? 6.316 5.033 -0.172 1.00 86.94 95 GLY A O 1
ATOM 729 N N . ALA A 1 96 ? 4.318 4.350 -0.900 1.00 91.00 96 ALA A N 1
ATOM 730 C CA . ALA A 1 96 ? 3.609 4.705 0.330 1.00 91.00 96 ALA A CA 1
ATOM 731 C C . ALA A 1 96 ? 4.140 3.970 1.576 1.00 91.00 96 ALA A C 1
ATOM 733 O O . ALA A 1 96 ? 4.170 4.547 2.662 1.00 91.00 96 ALA A O 1
ATOM 734 N N . LEU A 1 97 ? 4.552 2.705 1.434 1.00 92.50 97 LEU A N 1
ATOM 735 C CA . LEU A 1 97 ? 5.171 1.940 2.521 1.00 92.50 97 LEU A CA 1
ATOM 736 C C . LEU A 1 97 ? 6.579 2.455 2.842 1.00 92.50 97 LEU A C 1
ATOM 738 O O . LEU A 1 97 ? 6.933 2.562 4.014 1.00 92.50 97 LEU A O 1
ATOM 742 N N . HIS A 1 98 ? 7.360 2.818 1.825 1.00 88.56 98 HIS A N 1
ATOM 743 C CA . HIS A 1 98 ? 8.670 3.434 2.014 1.00 88.56 98 HIS A CA 1
ATOM 744 C C . HIS A 1 98 ? 8.561 4.794 2.717 1.00 88.56 98 HIS A C 1
ATOM 746 O O . HIS A 1 98 ? 9.150 4.980 3.776 1.00 88.56 98 HIS A O 1
ATOM 752 N N . ASP A 1 99 ? 7.747 5.709 2.193 1.00 87.88 99 ASP A N 1
ATOM 753 C CA . ASP A 1 99 ? 7.598 7.063 2.737 1.00 87.88 99 ASP A CA 1
ATOM 754 C C . ASP A 1 99 ? 7.001 7.055 4.153 1.00 87.88 99 ASP A C 1
ATOM 756 O O . ASP A 1 99 ? 7.341 7.889 4.990 1.00 87.88 99 ASP A O 1
ATOM 760 N N . GLY A 1 100 ? 6.093 6.112 4.432 1.00 89.56 100 GLY A N 1
ATOM 761 C CA . GLY A 1 100 ? 5.429 6.002 5.729 1.00 89.56 100 GLY A CA 1
ATOM 762 C C . GLY A 1 100 ? 6.244 5.283 6.807 1.00 89.56 100 GLY A C 1
ATOM 763 O O . GLY A 1 100 ? 6.071 5.589 7.985 1.00 89.56 100 GLY A O 1
ATOM 764 N N . TYR A 1 101 ? 7.091 4.320 6.425 1.00 90.69 101 TYR A N 1
ATOM 765 C CA . TYR A 1 101 ? 7.692 3.359 7.365 1.00 90.69 101 TYR A CA 1
ATOM 766 C C . TYR A 1 101 ? 9.175 3.057 7.112 1.00 90.69 101 TYR A C 1
ATOM 768 O O . TYR A 1 101 ? 9.749 2.225 7.810 1.00 90.69 101 TYR A O 1
ATOM 776 N N . GLY A 1 102 ? 9.801 3.670 6.107 1.00 88.62 102 GLY A N 1
ATOM 777 C CA . GLY A 1 102 ? 11.186 3.391 5.720 1.00 88.62 102 GLY A CA 1
ATOM 778 C C . GLY A 1 102 ? 11.408 1.969 5.197 1.00 88.62 102 GLY A C 1
ATOM 779 O O . GLY A 1 102 ? 12.539 1.490 5.183 1.00 88.62 102 GLY A O 1
ATOM 780 N N . THR A 1 103 ? 10.346 1.259 4.796 1.00 88.12 103 THR A N 1
ATOM 781 C CA . THR A 1 103 ? 10.467 -0.122 4.312 1.00 88.12 103 THR A CA 1
ATOM 782 C C . THR A 1 103 ? 11.237 -0.161 2.990 1.00 88.12 103 THR A C 1
ATOM 784 O O . THR A 1 103 ? 11.010 0.666 2.103 1.00 88.12 103 THR A O 1
ATOM 787 N N . SER A 1 104 ? 12.151 -1.122 2.852 1.00 84.94 104 SER A N 1
ATOM 788 C CA . SER A 1 104 ? 12.889 -1.382 1.616 1.00 84.94 104 SER A CA 1
ATOM 789 C C . SER A 1 104 ? 12.337 -2.621 0.916 1.00 84.94 104 SER A C 1
ATOM 791 O O . SER A 1 104 ? 11.937 -3.591 1.560 1.00 84.94 104 SER A O 1
ATOM 793 N N . PHE A 1 105 ? 12.321 -2.599 -0.419 1.00 85.25 105 PHE A N 1
ATOM 794 C CA . PHE A 1 105 ? 11.876 -3.737 -1.225 1.00 85.25 105 PHE A CA 1
ATOM 795 C C . PHE A 1 105 ? 12.852 -4.036 -2.376 1.00 85.25 105 PHE A C 1
ATOM 797 O O . PHE A 1 105 ? 12.446 -3.978 -3.535 1.00 85.25 105 PHE A O 1
ATOM 804 N N . PRO A 1 106 ? 14.128 -4.384 -2.108 1.00 80.56 106 PRO A N 1
ATOM 805 C CA . PRO A 1 106 ? 15.144 -4.490 -3.161 1.00 80.56 106 PRO A CA 1
ATOM 806 C C . PRO A 1 106 ? 14.763 -5.462 -4.286 1.00 80.56 106 PRO A C 1
ATOM 808 O O . PRO A 1 106 ? 14.860 -5.118 -5.460 1.00 80.56 106 PRO A O 1
ATOM 811 N N . SER A 1 107 ? 14.246 -6.650 -3.955 1.00 82.38 107 SER A N 1
ATOM 812 C CA . SER A 1 107 ? 13.835 -7.638 -4.963 1.00 82.38 107 SER A CA 1
ATOM 813 C C . SER A 1 107 ? 12.664 -7.148 -5.820 1.00 82.38 107 SER A C 1
ATOM 815 O O . SER A 1 107 ? 12.633 -7.396 -7.025 1.00 82.38 107 SER A O 1
ATOM 817 N N . PHE A 1 108 ? 11.716 -6.421 -5.219 1.00 87.31 108 PHE A N 1
ATOM 818 C CA . PHE A 1 108 ? 10.626 -5.781 -5.958 1.00 87.31 108 PHE A CA 1
ATOM 819 C C . PHE A 1 108 ? 11.165 -4.678 -6.864 1.00 87.31 108 PHE A C 1
ATOM 821 O O . PHE A 1 108 ? 10.795 -4.627 -8.029 1.00 87.31 108 PHE A O 1
ATOM 828 N N . ASP A 1 109 ? 12.054 -3.831 -6.350 1.00 81.81 109 ASP A N 1
ATOM 829 C CA . ASP A 1 109 ? 12.638 -2.705 -7.076 1.00 81.81 109 ASP A CA 1
ATOM 830 C C . ASP A 1 109 ? 13.377 -3.187 -8.335 1.00 81.81 109 ASP A C 1
ATOM 832 O O . ASP A 1 109 ? 13.197 -2.639 -9.424 1.00 81.81 109 ASP A O 1
ATOM 836 N N . ILE A 1 110 ? 14.121 -4.290 -8.207 1.00 78.81 110 ILE A N 1
ATOM 837 C CA . ILE A 1 110 ? 14.779 -4.989 -9.315 1.00 78.81 110 ILE A CA 1
ATOM 838 C C . ILE A 1 110 ? 13.757 -5.526 -10.301 1.00 78.81 110 ILE A C 1
ATOM 840 O O . ILE A 1 110 ? 13.785 -5.141 -11.470 1.00 78.81 110 ILE A O 1
ATOM 844 N N . ALA A 1 111 ? 12.836 -6.377 -9.845 1.00 83.38 111 ALA A N 1
ATOM 845 C CA . ALA A 1 111 ? 11.829 -6.981 -10.711 1.00 83.38 111 ALA A CA 1
ATOM 846 C C . ALA A 1 111 ? 11.007 -5.921 -11.461 1.00 83.38 111 ALA A C 1
ATOM 848 O O . ALA A 1 111 ? 10.744 -6.068 -12.655 1.00 83.38 111 ALA A O 1
ATOM 849 N N . PHE A 1 112 ? 10.655 -4.826 -10.786 1.00 84.19 112 PHE A N 1
ATOM 850 C CA . PHE A 1 112 ? 9.895 -3.731 -11.364 1.00 84.19 112 PHE A CA 1
ATOM 851 C C . PHE A 1 112 ? 10.713 -2.945 -12.393 1.00 84.19 112 PHE A C 1
ATOM 853 O O . PHE A 1 112 ? 10.190 -2.626 -13.459 1.00 84.19 112 PHE A O 1
ATOM 860 N N . ALA A 1 113 ? 11.995 -2.675 -12.133 1.00 78.94 113 ALA A N 1
ATOM 861 C CA . ALA A 1 113 ? 12.878 -2.037 -13.110 1.00 78.94 113 ALA A CA 1
ATOM 862 C C . ALA A 1 113 ? 13.039 -2.895 -14.380 1.00 78.94 113 ALA A C 1
ATOM 864 O O . ALA A 1 113 ? 12.955 -2.372 -15.496 1.00 78.94 113 ALA A O 1
ATOM 865 N N . VAL A 1 114 ? 13.197 -4.218 -14.228 1.00 81.25 114 VAL A N 1
ATOM 866 C CA . VAL A 1 114 ? 13.241 -5.159 -15.363 1.00 81.25 114 VAL A CA 1
ATOM 867 C C . VAL A 1 114 ? 11.926 -5.132 -16.141 1.00 81.25 114 VAL A C 1
ATOM 869 O O . VAL A 1 114 ? 11.934 -4.981 -17.364 1.00 81.25 114 VAL A O 1
ATOM 872 N N . TYR A 1 115 ? 10.799 -5.246 -15.432 1.00 84.19 115 TYR A N 1
ATOM 873 C CA . TYR A 1 115 ? 9.459 -5.170 -16.013 1.00 84.19 115 TYR A CA 1
ATOM 874 C C . TYR A 1 115 ? 9.264 -3.872 -16.803 1.00 84.19 115 TYR A C 1
ATOM 876 O O . TYR A 1 115 ? 8.798 -3.908 -17.940 1.00 84.19 115 TYR A O 1
ATOM 884 N N . TRP A 1 116 ? 9.669 -2.732 -16.241 1.00 80.62 116 TRP A N 1
ATOM 885 C CA . TRP A 1 116 ? 9.508 -1.432 -16.882 1.00 80.62 116 TRP A CA 1
ATOM 886 C C . TRP A 1 116 ? 10.305 -1.329 -18.184 1.00 80.62 116 TRP A C 1
ATOM 888 O O . TRP A 1 116 ? 9.761 -0.877 -19.190 1.00 80.62 116 TRP A O 1
ATOM 898 N N . LYS A 1 117 ? 11.557 -1.812 -18.195 1.00 77.69 117 LYS A N 1
ATOM 899 C CA . LYS A 1 117 ? 12.403 -1.860 -19.402 1.00 77.69 117 LYS A CA 1
ATOM 900 C C . LYS A 1 117 ? 11.804 -2.756 -20.486 1.00 77.69 117 LYS A C 1
ATOM 902 O O . LYS A 1 117 ? 11.864 -2.422 -21.663 1.00 77.69 117 LYS A O 1
ATOM 907 N N . LEU A 1 118 ? 11.236 -3.895 -20.090 1.00 82.62 118 LEU A N 1
ATOM 908 C CA . LEU A 1 118 ? 10.568 -4.832 -20.997 1.00 82.62 118 LEU A CA 1
ATOM 909 C C . LEU A 1 118 ? 9.294 -4.238 -21.605 1.00 82.62 118 LEU A C 1
ATOM 911 O O . LEU A 1 118 ? 9.051 -4.406 -22.797 1.00 82.62 118 LEU A O 1
ATOM 915 N N . ALA A 1 119 ? 8.490 -3.554 -20.790 1.00 83.19 119 ALA A N 1
ATOM 916 C CA . ALA A 1 119 ? 7.240 -2.936 -21.219 1.00 83.19 119 ALA A CA 1
ATOM 917 C C . ALA A 1 119 ? 7.466 -1.670 -22.064 1.00 83.19 119 ALA A C 1
ATOM 919 O O . ALA A 1 119 ? 6.660 -1.364 -22.940 1.00 83.19 119 ALA A O 1
ATOM 920 N N . HIS A 1 120 ? 8.574 -0.959 -21.833 1.00 80.19 120 HIS A N 1
ATOM 921 C CA . HIS A 1 120 ? 8.901 0.300 -22.501 1.00 80.19 120 HIS A CA 1
ATOM 922 C C . HIS A 1 120 ? 10.335 0.290 -23.058 1.00 80.19 120 HIS A C 1
ATOM 924 O O . HIS A 1 120 ? 11.164 1.104 -22.650 1.00 80.19 120 HIS A O 1
ATOM 930 N N . PRO A 1 121 ? 10.655 -0.594 -24.021 1.00 75.94 121 PRO A N 1
ATOM 931 C CA . PRO A 1 121 ? 12.030 -0.806 -24.487 1.00 75.94 121 PRO A CA 1
ATOM 932 C C . PRO A 1 121 ? 12.647 0.420 -25.172 1.00 75.94 121 PRO A C 1
ATOM 934 O O . PRO A 1 121 ? 13.866 0.520 -25.280 1.00 75.94 121 PRO A O 1
ATOM 937 N N . HIS A 1 122 ? 11.812 1.343 -25.651 1.00 76.31 122 HIS A N 1
ATOM 938 C CA . HIS A 1 122 ? 12.233 2.568 -26.331 1.00 76.31 122 HIS A CA 1
ATOM 939 C C . HIS A 1 122 ? 12.423 3.753 -25.379 1.00 76.31 122 HIS A C 1
ATOM 941 O O . HIS A 1 122 ? 12.957 4.780 -25.795 1.00 76.31 122 HIS A O 1
ATOM 947 N N . LEU A 1 123 ? 11.978 3.632 -24.125 1.00 69.69 123 LEU A N 1
ATOM 948 C CA . LEU A 1 123 ? 12.174 4.668 -23.124 1.00 69.69 123 LEU A CA 1
ATOM 949 C C . LEU A 1 123 ? 13.476 4.386 -22.366 1.00 69.69 123 LEU A C 1
ATOM 951 O O . LEU A 1 123 ? 13.654 3.283 -21.842 1.00 69.69 123 LEU A O 1
ATOM 955 N N . PRO A 1 124 ? 14.401 5.357 -22.279 1.00 64.38 124 PRO A N 1
ATOM 956 C CA . PRO A 1 124 ? 15.530 5.221 -21.377 1.00 64.38 124 PRO A CA 1
ATOM 957 C C . PRO A 1 124 ? 15.008 5.086 -19.942 1.00 64.38 124 PRO A C 1
ATOM 959 O O . PRO A 1 124 ? 14.075 5.784 -19.541 1.00 64.38 124 PRO A O 1
ATOM 962 N N . LEU A 1 125 ? 15.620 4.195 -19.157 1.00 63.91 125 LEU A N 1
ATOM 963 C CA . LEU A 1 125 ? 15.362 4.074 -17.720 1.00 63.91 125 LEU A CA 1
ATOM 964 C C . LEU A 1 125 ? 15.892 5.329 -17.014 1.00 63.91 125 LEU A C 1
ATOM 966 O O . LEU A 1 125 ? 16.991 5.340 -16.466 1.00 63.91 125 LEU A O 1
ATOM 970 N N . ALA A 1 126 ? 15.140 6.423 -17.072 1.00 60.31 126 ALA A N 1
ATOM 971 C CA . ALA A 1 126 ? 15.488 7.639 -16.362 1.00 60.31 126 ALA A CA 1
ATOM 972 C C . ALA A 1 126 ? 15.071 7.519 -14.890 1.00 60.31 126 ALA A C 1
ATOM 974 O O . ALA A 1 126 ? 13.986 7.034 -14.566 1.00 60.31 126 ALA A O 1
ATOM 975 N N . ARG A 1 127 ? 15.903 8.044 -13.982 1.00 55.91 127 ARG A N 1
ATOM 976 C CA . ARG A 1 127 ? 15.583 8.141 -12.543 1.00 55.91 127 ARG A CA 1
ATOM 977 C C . ARG A 1 127 ? 14.249 8.855 -12.287 1.00 55.91 127 ARG A C 1
ATOM 979 O O . ARG A 1 127 ? 13.564 8.552 -11.318 1.00 55.91 127 ARG A O 1
ATOM 986 N N . SER A 1 128 ? 13.869 9.781 -13.170 1.00 54.69 128 SER A N 1
ATOM 987 C CA . SER A 1 128 ? 12.591 10.498 -13.129 1.00 54.69 128 SER A CA 1
ATOM 988 C C . SER A 1 128 ? 11.374 9.621 -13.426 1.00 54.69 128 SER A C 1
ATOM 990 O O . SER A 1 128 ? 10.306 9.904 -12.890 1.00 54.69 128 SER A O 1
ATOM 992 N N . GLU A 1 129 ? 11.532 8.584 -14.250 1.00 56.72 129 GLU A N 1
ATOM 993 C CA . GLU A 1 129 ? 10.488 7.595 -14.562 1.00 56.72 129 GLU A CA 1
ATOM 994 C C . GLU A 1 129 ? 10.375 6.556 -13.440 1.00 56.72 129 GLU A C 1
ATOM 996 O O . GLU A 1 129 ? 9.303 6.035 -13.157 1.00 56.72 129 GLU A O 1
ATOM 1001 N N . LEU A 1 130 ? 11.484 6.314 -12.736 1.00 62.59 130 LEU A N 1
ATOM 1002 C CA . LEU A 1 130 ? 11.584 5.384 -11.616 1.00 62.59 130 LEU A CA 1
ATOM 1003 C C . LEU A 1 130 ? 11.465 6.069 -10.247 1.00 62.59 130 LEU A C 1
ATOM 1005 O O . LEU A 1 130 ? 11.926 5.518 -9.250 1.00 62.59 130 LEU A O 1
ATOM 1009 N N . ARG A 1 131 ? 10.830 7.250 -10.159 1.00 56.84 131 ARG A N 1
ATOM 1010 C CA . ARG A 1 131 ? 10.646 7.991 -8.886 1.00 56.84 131 ARG A CA 1
ATOM 1011 C C . ARG A 1 131 ? 10.039 7.134 -7.768 1.00 56.84 131 ARG A C 1
ATOM 1013 O O . ARG A 1 131 ? 10.294 7.392 -6.598 1.00 56.84 131 ARG A O 1
ATOM 1020 N N . PHE A 1 132 ? 9.271 6.103 -8.115 1.00 57.75 132 PHE A N 1
ATOM 1021 C CA . PHE A 1 132 ? 8.684 5.157 -7.162 1.00 57.75 132 PHE A CA 1
ATOM 1022 C C . PHE A 1 132 ? 9.704 4.202 -6.504 1.00 57.75 132 PHE A C 1
ATOM 1024 O O . PHE A 1 132 ? 9.404 3.658 -5.441 1.00 57.75 132 PHE A O 1
ATOM 1031 N N . LEU A 1 133 ? 10.901 4.009 -7.080 1.00 55.34 133 LEU A N 1
ATOM 1032 C CA . LEU A 1 133 ? 11.999 3.231 -6.479 1.00 55.34 133 LEU A CA 1
ATOM 1033 C C . LEU A 1 133 ? 12.675 3.970 -5.308 1.00 55.34 133 LEU A C 1
ATOM 1035 O O . LEU A 1 133 ? 13.456 3.372 -4.569 1.00 55.34 133 LEU A O 1
ATOM 1039 N N . GLY A 1 134 ? 12.325 5.239 -5.074 1.00 50.38 134 GLY A N 1
ATOM 1040 C CA . GLY A 1 134 ? 12.885 6.059 -4.000 1.00 50.38 134 GLY A CA 1
ATOM 1041 C C . GLY A 1 134 ? 14.364 6.403 -4.210 1.00 50.38 134 GLY A C 1
ATOM 1042 O O . GLY A 1 134 ? 15.073 5.795 -5.011 1.00 50.38 134 GLY A O 1
ATOM 1043 N N . GLU A 1 135 ? 14.852 7.392 -3.467 1.00 47.53 135 GLU A N 1
ATOM 1044 C CA . GLU A 1 135 ? 16.273 7.763 -3.426 1.00 47.53 135 GLU A CA 1
ATOM 1045 C C . GLU A 1 135 ? 17.068 6.824 -2.500 1.00 47.53 135 GLU A C 1
ATOM 1047 O O . GLU A 1 135 ? 17.798 7.259 -1.618 1.00 47.53 135 GLU A O 1
ATOM 1052 N N . GLY A 1 136 ? 16.910 5.509 -2.664 1.00 48.59 136 GLY A N 1
ATOM 1053 C CA . GLY A 1 136 ? 17.799 4.542 -2.022 1.00 48.59 136 GLY A CA 1
ATOM 1054 C C . GLY A 1 136 ? 19.089 4.398 -2.830 1.00 48.59 136 GLY A C 1
ATOM 1055 O O . GLY A 1 136 ? 19.025 4.311 -4.058 1.00 48.59 136 GLY A O 1
ATOM 1056 N N . GLU A 1 137 ? 20.250 4.323 -2.168 1.00 47.66 137 GLU A N 1
ATOM 1057 C CA . GLU A 1 137 ? 21.560 4.106 -2.820 1.00 47.66 137 GLU A CA 1
ATOM 1058 C C . GLU A 1 137 ? 21.523 2.924 -3.811 1.00 47.66 137 GLU A C 1
ATOM 1060 O O . GLU A 1 137 ? 22.002 3.031 -4.939 1.00 47.66 137 GLU A O 1
ATOM 1065 N N . ILE A 1 138 ? 20.795 1.858 -3.455 1.00 51.81 138 ILE A N 1
ATOM 1066 C CA . ILE A 1 138 ? 20.627 0.636 -4.257 1.00 51.81 138 ILE A CA 1
ATOM 1067 C C . ILE A 1 138 ? 19.923 0.900 -5.599 1.00 51.81 138 ILE A C 1
ATOM 1069 O O . ILE A 1 138 ? 20.262 0.281 -6.605 1.00 51.81 138 ILE A O 1
ATOM 1073 N N . ALA A 1 139 ? 18.959 1.827 -5.655 1.00 55.97 139 ALA A N 1
ATOM 1074 C CA . ALA A 1 139 ? 18.235 2.116 -6.891 1.00 55.97 139 ALA A CA 1
ATOM 1075 C C . ALA A 1 139 ? 19.143 2.790 -7.931 1.00 55.97 139 ALA A C 1
ATOM 1077 O O . ALA A 1 139 ? 18.998 2.540 -9.122 1.00 55.97 139 ALA A O 1
ATOM 1078 N N . GLY A 1 140 ? 20.108 3.611 -7.498 1.00 58.59 140 GLY A N 1
ATOM 1079 C CA . GLY A 1 140 ? 21.090 4.229 -8.394 1.00 58.59 140 GLY A CA 1
ATOM 1080 C C . GLY A 1 140 ? 21.986 3.199 -9.074 1.00 58.59 140 GLY A C 1
ATOM 1081 O O . GLY A 1 140 ? 22.055 3.160 -10.304 1.00 58.59 140 GLY A O 1
ATOM 1082 N N . ASP A 1 141 ? 22.605 2.340 -8.269 1.00 60.00 141 ASP A N 1
ATOM 1083 C CA . ASP A 1 141 ? 23.552 1.327 -8.743 1.00 60.00 141 ASP A CA 1
ATOM 1084 C C . ASP A 1 141 ? 22.870 0.275 -9.620 1.00 60.00 141 ASP A C 1
ATOM 1086 O O . ASP A 1 141 ? 23.397 -0.137 -10.655 1.00 60.00 141 ASP A O 1
ATOM 1090 N N . LEU A 1 142 ? 21.646 -0.107 -9.259 1.00 60.41 142 LEU A N 1
ATOM 1091 C CA . LEU A 1 142 ? 20.835 -1.034 -10.030 1.00 60.41 142 LEU A CA 1
ATOM 1092 C C . LEU A 1 142 ? 20.403 -0.453 -11.380 1.00 60.41 142 LEU A C 1
ATOM 1094 O O . LEU A 1 142 ? 20.485 -1.143 -12.392 1.00 60.41 142 LEU A O 1
ATOM 1098 N N . ILE A 1 143 ? 19.954 0.805 -11.421 1.00 61.22 143 ILE A N 1
ATOM 1099 C CA . ILE A 1 143 ? 19.593 1.470 -12.681 1.00 61.22 143 ILE A CA 1
ATOM 1100 C C . ILE A 1 143 ? 20.811 1.530 -13.606 1.00 61.22 143 ILE A C 1
ATOM 1102 O O . ILE A 1 143 ? 20.678 1.214 -14.788 1.00 61.22 143 ILE A O 1
ATOM 1106 N N . GLY A 1 144 ? 21.989 1.865 -13.069 1.00 62.47 144 GLY A N 1
ATOM 1107 C CA . GLY A 1 144 ? 23.248 1.842 -13.817 1.00 62.47 144 GLY A CA 1
ATOM 1108 C C . GLY A 1 144 ? 23.562 0.452 -14.374 1.00 62.47 144 GLY A C 1
ATOM 1109 O O . GLY A 1 144 ? 23.746 0.295 -15.578 1.00 62.47 144 GLY A O 1
ATOM 1110 N N . ALA A 1 145 ? 23.516 -0.580 -13.529 1.00 63.72 145 ALA A N 1
ATOM 1111 C CA . ALA A 1 145 ? 23.769 -1.960 -13.943 1.00 63.72 145 ALA A CA 1
ATOM 1112 C C . ALA A 1 145 ? 22.752 -2.485 -14.975 1.00 63.72 145 ALA A C 1
ATOM 1114 O O . ALA A 1 145 ? 23.097 -3.310 -15.820 1.00 63.72 145 ALA A O 1
ATOM 1115 N N . LEU A 1 146 ? 21.497 -2.030 -14.920 1.00 61.81 146 LEU A N 1
ATOM 1116 C CA . LEU A 1 146 ? 20.441 -2.443 -15.843 1.00 61.81 146 LEU A CA 1
ATOM 1117 C C . LEU A 1 146 ? 20.413 -1.633 -17.138 1.00 61.81 146 LEU A C 1
ATOM 1119 O O . LEU A 1 146 ? 19.875 -2.138 -18.125 1.00 61.81 146 LEU A O 1
ATOM 1123 N N . ALA A 1 147 ? 20.962 -0.417 -17.174 1.00 62.94 147 ALA A N 1
ATOM 1124 C CA . ALA A 1 147 ? 21.006 0.413 -18.378 1.00 62.94 147 ALA A CA 1
ATOM 1125 C C . ALA A 1 147 ? 21.766 -0.297 -19.512 1.00 62.94 147 ALA A C 1
ATOM 1127 O O . ALA A 1 147 ? 21.225 -0.431 -20.615 1.00 62.94 147 ALA A O 1
ATOM 1128 N N . ASP A 1 148 ? 22.923 -0.879 -19.190 1.00 62.44 148 ASP A N 1
ATOM 1129 C CA . ASP A 1 148 ? 23.863 -1.465 -20.156 1.00 62.44 148 ASP A CA 1
ATOM 1130 C C . ASP A 1 148 ? 23.564 -2.926 -20.535 1.00 62.44 148 ASP A C 1
ATOM 1132 O O . ASP A 1 148 ? 24.181 -3.485 -21.442 1.00 62.44 148 ASP A O 1
ATOM 1136 N N . VAL A 1 149 ? 22.606 -3.575 -19.864 1.00 61.75 149 VAL A N 1
ATOM 1137 C CA . VAL A 1 149 ? 22.282 -4.988 -20.109 1.00 61.75 149 VAL A CA 1
ATOM 1138 C C . VAL A 1 149 ? 21.187 -5.111 -21.179 1.00 61.75 149 VAL A C 1
ATOM 1140 O O . VAL A 1 149 ? 20.079 -4.586 -20.990 1.00 61.75 149 VAL A O 1
ATOM 1143 N N . PRO A 1 150 ? 21.433 -5.835 -22.294 1.00 60.09 150 PRO A N 1
ATOM 1144 C CA . PRO A 1 150 ? 20.389 -6.190 -23.247 1.00 60.09 150 PRO A CA 1
ATOM 1145 C C . PRO A 1 150 ? 19.274 -6.962 -22.544 1.00 60.09 150 PRO A C 1
ATOM 1147 O O . PRO A 1 150 ? 19.535 -7.850 -21.735 1.00 60.09 150 PRO A O 1
ATOM 1150 N N . VAL A 1 151 ? 18.027 -6.663 -22.896 1.00 57.12 151 VAL A N 1
ATOM 1151 C CA . VAL A 1 151 ? 16.808 -7.209 -22.274 1.00 57.12 151 VAL A CA 1
ATOM 1152 C C . VAL A 1 151 ? 16.819 -8.749 -22.148 1.00 57.12 151 VAL A C 1
ATOM 1154 O O . VAL A 1 151 ? 16.347 -9.296 -21.154 1.00 57.12 151 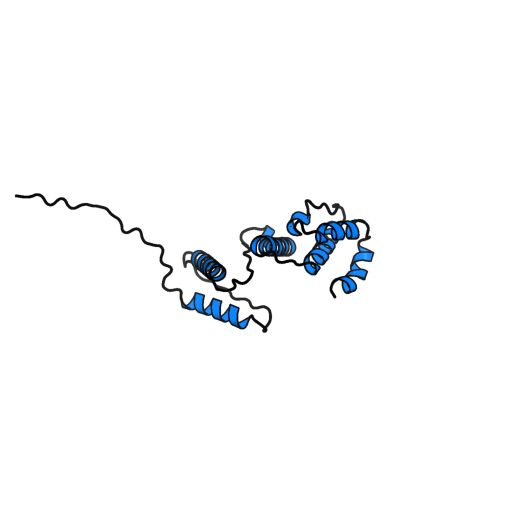VAL A O 1
ATOM 1157 N N . ILE A 1 152 ? 17.442 -9.450 -23.102 1.00 54.78 152 ILE A N 1
ATOM 1158 C CA . ILE A 1 152 ? 17.596 -10.917 -23.106 1.00 54.78 152 ILE A CA 1
ATOM 1159 C C . ILE A 1 152 ? 18.536 -11.413 -21.986 1.00 54.78 152 ILE A C 1
ATOM 1161 O O . ILE A 1 152 ? 18.261 -12.431 -21.355 1.00 54.78 152 ILE A O 1
ATOM 1165 N N . GLY A 1 153 ? 19.620 -10.690 -21.685 1.00 57.81 153 GLY A N 1
ATOM 1166 C CA . GLY A 1 153 ? 20.572 -11.058 -20.624 1.00 57.81 153 GLY A CA 1
ATOM 1167 C C . GLY A 1 153 ? 20.027 -10.851 -19.206 1.00 57.81 153 GLY A C 1
ATOM 1168 O O . GLY A 1 153 ? 20.532 -11.430 -18.245 1.00 57.81 153 GLY A O 1
ATOM 1169 N N . LEU A 1 154 ? 18.971 -10.050 -19.088 1.00 56.94 154 LEU A N 1
ATOM 1170 C CA . LEU A 1 154 ? 18.303 -9.681 -17.845 1.00 56.94 154 LEU A CA 1
ATOM 1171 C C . LEU A 1 154 ? 17.421 -10.817 -17.307 1.00 56.94 154 LEU A C 1
ATOM 1173 O O . LEU A 1 154 ? 17.516 -11.179 -16.135 1.00 56.94 154 LEU A O 1
ATOM 1177 N N . VAL A 1 155 ? 16.647 -11.455 -18.190 1.00 56.09 155 VAL A N 1
ATOM 1178 C CA . VAL A 1 155 ? 15.797 -12.611 -17.855 1.00 56.09 155 VAL A CA 1
ATOM 1179 C C . VAL A 1 155 ? 16.630 -13.796 -17.350 1.00 56.09 155 VAL A C 1
ATOM 1181 O O . VAL A 1 155 ? 16.237 -14.471 -16.403 1.00 56.09 155 VAL A O 1
ATOM 1184 N N . ALA A 1 156 ? 17.823 -14.006 -17.915 1.00 56.50 156 ALA A N 1
ATOM 1185 C CA . ALA A 1 156 ? 18.729 -15.081 -17.508 1.00 56.50 156 ALA A CA 1
ATOM 1186 C C . ALA A 1 156 ? 19.386 -14.867 -16.126 1.00 56.50 156 ALA A C 1
ATOM 1188 O O . ALA A 1 156 ? 19.886 -15.825 -15.536 1.00 56.50 156 ALA A O 1
ATOM 1189 N N . ARG A 1 157 ? 19.412 -13.632 -15.600 1.00 53.50 157 ARG A N 1
ATOM 1190 C CA . ARG A 1 157 ? 20.065 -13.291 -14.319 1.00 53.50 157 ARG A CA 1
ATOM 1191 C C . ARG A 1 157 ? 19.111 -13.141 -13.135 1.00 53.50 157 ARG A C 1
ATOM 1193 O O . ARG A 1 157 ? 19.582 -13.203 -12.002 1.00 53.50 157 ARG A O 1
ATOM 1200 N N . LEU A 1 158 ? 17.806 -13.009 -13.373 1.00 53.00 158 LEU A N 1
ATOM 1201 C CA . LEU A 1 158 ? 16.783 -12.898 -12.323 1.00 53.00 158 LEU A CA 1
ATOM 1202 C C . LEU A 1 158 ? 16.872 -13.972 -11.216 1.00 53.00 158 LEU A C 1
ATOM 1204 O O . LEU A 1 158 ? 16.742 -13.595 -10.055 1.00 53.00 158 LEU A O 1
ATOM 1208 N N . PRO A 1 159 ? 17.166 -15.261 -11.498 1.00 53.41 159 PRO A N 1
ATOM 1209 C CA . PRO A 1 159 ? 17.244 -16.275 -10.443 1.00 53.41 159 PRO A CA 1
ATOM 1210 C C . PRO A 1 159 ? 18.369 -16.041 -9.426 1.00 53.41 159 PRO A C 1
ATOM 1212 O O . PRO A 1 159 ? 18.273 -16.523 -8.311 1.00 53.41 159 PRO A O 1
ATOM 1215 N N . ARG A 1 160 ? 19.435 -15.314 -9.794 1.00 49.31 160 ARG A N 1
ATOM 1216 C CA . ARG A 1 160 ? 20.622 -15.115 -8.940 1.00 49.31 160 ARG A CA 1
ATOM 1217 C C . ARG A 1 160 ? 20.564 -13.871 -8.055 1.00 49.31 160 ARG A C 1
ATOM 1219 O O . ARG A 1 160 ? 21.472 -13.656 -7.267 1.00 49.31 160 ARG A O 1
ATOM 1226 N N . VAL A 1 161 ? 19.569 -13.014 -8.263 1.00 47.72 161 VAL A N 1
ATOM 1227 C CA . VAL A 1 161 ? 19.452 -11.702 -7.600 1.00 47.72 161 VAL A CA 1
ATOM 1228 C C . VAL A 1 161 ? 18.304 -11.690 -6.577 1.00 47.72 161 VAL A C 1
ATOM 1230 O O . VAL A 1 161 ? 18.155 -10.741 -5.814 1.00 47.72 161 VAL A O 1
ATOM 1233 N N . VAL A 1 162 ? 17.474 -12.736 -6.578 1.00 43.38 162 VAL A N 1
ATOM 1234 C CA . VAL A 1 162 ? 16.282 -12.873 -5.724 1.00 43.38 162 VAL A CA 1
ATOM 1235 C C . VAL A 1 162 ? 16.494 -13.898 -4.589 1.00 43.38 162 VAL A C 1
ATOM 1237 O O . VAL A 1 162 ? 15.623 -14.022 -3.732 1.00 43.38 162 VAL A O 1
ATOM 1240 N N . GLU A 1 163 ? 17.645 -14.584 -4.552 1.00 38.38 163 GLU A N 1
ATOM 1241 C CA . GLU A 1 163 ? 18.163 -15.319 -3.375 1.00 38.38 163 GLU A CA 1
ATOM 1242 C C . GLU A 1 163 ? 18.970 -14.390 -2.462 1.00 38.38 163 GLU A C 1
ATOM 1244 O O . GLU A 1 163 ? 18.836 -14.535 -1.226 1.00 38.38 163 GLU A O 1
#

Sequence (163 aa):
MPRTKHRLGQRPTATRQFTDREQYLEAFEHAAAAALGAGPRVLAFYGVGGIGKTSLLNELRRRLKESPGPPAHAGLDLRDGENRLPASALARLRGALHDGYGTSFPSFDIAFAVYWKLAHPHLPLARSELRFLGEGEIAGDLIGALADVPVIGLVARLPRVVE

Radius of gyration: 24.09 Å; chains: 1; bounding box: 66×59×63 Å